Protein AF-A0A0Q9U0Z2-F1 (afdb_monomer_lite)

pLDDT: mean 86.0, std 10.77, range [55.34, 97.56]

Structure (mmCIF, N/CA/C/O backbone):
data_AF-A0A0Q9U0Z2-F1
#
_entry.id   AF-A0A0Q9U0Z2-F1
#
loop_
_atom_site.group_PDB
_atom_site.id
_atom_site.type_symbol
_atom_site.label_atom_id
_atom_site.label_alt_id
_atom_site.label_comp_id
_atom_site.label_asym_id
_atom_site.label_entity_id
_atom_site.label_seq_id
_atom_site.pdbx_PDB_ins_code
_atom_site.Cartn_x
_atom_site.Cartn_y
_atom_site.Cartn_z
_atom_site.occupancy
_atom_site.B_iso_or_equiv
_atom_site.auth_seq_id
_atom_site.auth_comp_id
_atom_site.auth_asym_id
_atom_site.auth_atom_id
_atom_site.pdbx_PDB_model_num
ATOM 1 N N . MET A 1 1 ? -16.860 24.313 -6.429 1.00 57.00 1 MET A N 1
ATOM 2 C CA . MET A 1 1 ? -16.016 23.154 -6.784 1.00 57.00 1 MET A CA 1
ATOM 3 C C . MET A 1 1 ? -16.884 21.911 -6.683 1.00 57.00 1 MET A C 1
ATOM 5 O O . MET A 1 1 ? -17.413 21.673 -5.605 1.00 57.00 1 MET A O 1
ATOM 9 N N . GLN A 1 2 ? -17.113 21.200 -7.789 1.00 66.06 2 GLN A N 1
ATOM 10 C CA . GLN A 1 2 ? -17.850 19.932 -7.803 1.00 66.06 2 GLN A CA 1
ATOM 11 C C . GLN A 1 2 ? -16.890 18.806 -8.182 1.00 66.06 2 GLN A C 1
ATOM 13 O O . GLN A 1 2 ? -16.104 18.968 -9.108 1.00 66.06 2 GLN A O 1
ATOM 18 N N . ILE A 1 3 ? -16.945 17.701 -7.442 1.00 82.75 3 ILE A N 1
ATOM 19 C CA . ILE A 1 3 ? -16.188 16.478 -7.714 1.00 82.75 3 ILE A CA 1
ATOM 20 C C . ILE A 1 3 ? -17.213 15.437 -8.162 1.00 82.75 3 ILE A C 1
ATOM 22 O O . ILE A 1 3 ? -18.223 15.250 -7.483 1.00 82.75 3 ILE A O 1
ATOM 26 N N . THR A 1 4 ? -16.974 14.800 -9.305 1.00 87.75 4 THR A N 1
ATOM 27 C CA . THR A 1 4 ? -17.830 13.737 -9.854 1.00 87.75 4 THR A CA 1
ATOM 28 C C . THR A 1 4 ? -16.997 12.487 -10.113 1.00 87.75 4 THR A C 1
ATOM 30 O O . THR A 1 4 ? -15.769 12.543 -10.086 1.00 87.75 4 THR A O 1
ATOM 33 N N . LEU A 1 5 ? -17.673 11.350 -10.262 1.00 84.88 5 LEU A N 1
ATOM 34 C CA . LEU A 1 5 ? -17.040 10.055 -10.483 1.00 84.88 5 LEU A CA 1
ATOM 35 C C . LEU A 1 5 ? -16.764 9.904 -11.982 1.00 84.88 5 LEU A C 1
ATOM 37 O O . LEU A 1 5 ? -17.688 10.063 -12.777 1.00 84.88 5 LEU A O 1
ATOM 41 N N . ASP A 1 6 ? -15.508 9.644 -12.335 1.00 82.81 6 ASP A N 1
ATOM 42 C CA . ASP A 1 6 ? -15.039 9.543 -13.720 1.00 82.81 6 ASP A CA 1
ATOM 43 C C . ASP A 1 6 ? -14.840 8.077 -14.143 1.00 82.81 6 ASP A C 1
ATOM 45 O O . ASP A 1 6 ? -14.720 7.186 -13.292 1.00 82.81 6 ASP A O 1
ATOM 49 N N . ASP A 1 7 ? -14.807 7.817 -15.448 1.00 90.06 7 ASP A N 1
ATOM 50 C CA . ASP A 1 7 ? -14.586 6.478 -15.998 1.00 90.06 7 ASP A CA 1
ATOM 51 C C . ASP A 1 7 ? -13.088 6.144 -16.046 1.00 90.06 7 ASP A C 1
ATOM 53 O O . ASP A 1 7 ? -12.331 6.638 -16.878 1.00 90.06 7 ASP A O 1
ATOM 57 N N . LEU A 1 8 ? -12.654 5.247 -15.161 1.00 88.19 8 LEU A N 1
ATOM 58 C CA . LEU A 1 8 ? -11.259 4.801 -15.091 1.00 88.19 8 LEU A CA 1
ATOM 59 C C . LEU A 1 8 ? -10.842 3.885 -16.253 1.00 88.19 8 LEU A C 1
ATOM 61 O O . LEU A 1 8 ? -9.675 3.501 -16.330 1.00 88.19 8 LEU A O 1
ATOM 65 N N . THR A 1 9 ? -11.773 3.510 -17.132 1.00 92.12 9 THR A N 1
ATOM 66 C CA . THR A 1 9 ? -11.484 2.726 -18.339 1.00 92.12 9 THR A CA 1
ATOM 67 C C . THR A 1 9 ? -11.218 3.593 -19.571 1.00 92.12 9 THR A C 1
ATOM 69 O O . THR A 1 9 ? -10.797 3.059 -20.599 1.00 92.12 9 THR A O 1
ATOM 72 N N . ASP A 1 10 ? -11.396 4.917 -19.474 1.00 94.19 10 ASP A N 1
ATOM 73 C CA . ASP A 1 10 ? -11.083 5.849 -20.557 1.00 94.19 10 ASP A CA 1
ATOM 74 C C . ASP A 1 10 ? -9.577 5.780 -20.920 1.00 94.19 10 ASP A C 1
ATOM 76 O O . ASP A 1 10 ? -8.715 5.920 -20.041 1.00 94.19 10 ASP A O 1
ATOM 80 N N . PRO A 1 11 ? -9.218 5.604 -22.209 1.00 95.56 11 PRO A N 1
A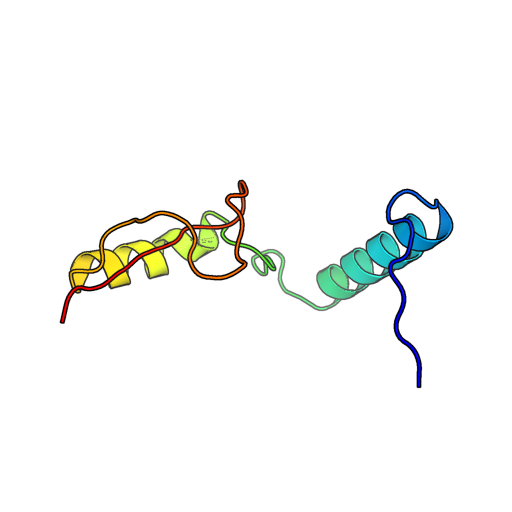TOM 81 C CA . PRO A 1 11 ? -7.825 5.560 -22.655 1.00 95.56 11 PRO A CA 1
ATOM 82 C C . PRO A 1 11 ? -6.97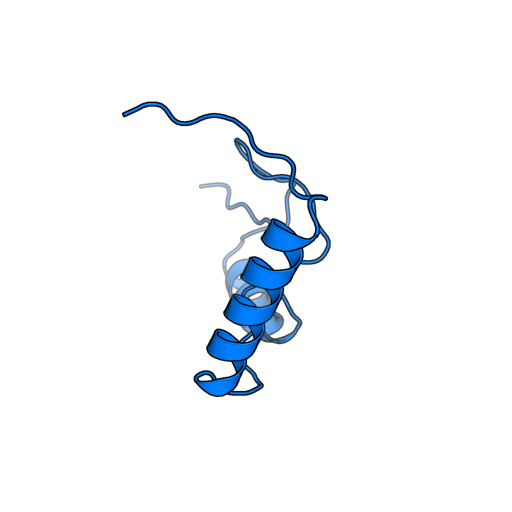6 6.773 -22.247 1.00 95.56 11 PRO A C 1
ATOM 84 O O . PRO A 1 11 ? -5.776 6.623 -22.008 1.00 95.56 11 PRO A O 1
ATOM 87 N N . ALA A 1 12 ? -7.560 7.969 -22.165 1.00 92.94 12 ALA A N 1
ATOM 88 C CA . ALA A 1 12 ? -6.857 9.178 -21.747 1.00 92.94 12 ALA A CA 1
ATOM 89 C C . ALA A 1 12 ? -6.518 9.149 -20.250 1.00 92.94 12 ALA A C 1
ATOM 91 O O . ALA A 1 12 ? -5.418 9.550 -19.861 1.00 92.94 12 ALA A O 1
ATOM 92 N N . VAL A 1 13 ? -7.428 8.630 -19.420 1.00 92.88 13 VAL A N 1
ATOM 93 C CA . VAL A 1 13 ? -7.196 8.434 -17.981 1.00 92.88 13 VAL A CA 1
ATOM 94 C C . VAL A 1 13 ? -6.112 7.380 -17.765 1.00 92.88 13 VAL A C 1
ATOM 96 O O . VAL A 1 13 ? -5.184 7.607 -16.989 1.00 92.88 13 VAL A O 1
ATOM 99 N N . ILE A 1 14 ? -6.163 6.272 -18.507 1.00 91.62 14 ILE A N 1
ATOM 100 C CA . ILE A 1 14 ? -5.133 5.225 -18.460 1.00 91.62 14 ILE A CA 1
ATOM 101 C C . ILE A 1 14 ? -3.762 5.801 -18.840 1.00 91.62 14 ILE A C 1
ATOM 103 O O . ILE A 1 14 ? -2.800 5.635 -18.092 1.00 91.62 14 ILE A O 1
ATOM 107 N N . ALA A 1 15 ? -3.675 6.544 -19.948 1.00 93.81 15 ALA A N 1
ATOM 108 C CA . ALA A 1 15 ? -2.422 7.145 -20.402 1.00 93.81 15 ALA A CA 1
ATOM 109 C C . ALA A 1 15 ? -1.836 8.137 -19.382 1.00 93.81 15 ALA A C 1
ATOM 111 O O . ALA A 1 15 ? -0.619 8.178 -19.180 1.00 93.81 15 ALA A O 1
ATOM 112 N N . LEU A 1 16 ? -2.692 8.918 -18.715 1.00 95.12 16 LEU A N 1
ATOM 113 C CA . LEU A 1 16 ? -2.280 9.815 -17.638 1.00 95.12 16 LEU A CA 1
ATOM 114 C C . LEU A 1 16 ? -1.677 9.035 -16.460 1.00 95.12 16 LEU A C 1
ATOM 116 O O . LEU A 1 16 ? -0.607 9.399 -15.965 1.00 95.12 16 LEU A O 1
ATOM 120 N N . LEU A 1 17 ? -2.351 7.971 -16.017 1.00 91.38 17 LEU A N 1
ATOM 121 C CA . LEU A 1 17 ? -1.901 7.140 -14.899 1.00 91.38 17 LEU A CA 1
ATOM 122 C C . LEU A 1 17 ? -0.591 6.412 -15.224 1.00 91.38 17 LEU A C 1
ATOM 124 O O . LEU A 1 17 ? 0.330 6.436 -14.407 1.00 91.38 17 LEU A O 1
ATOM 128 N N . ASP A 1 18 ? -0.462 5.842 -16.421 1.00 91.25 18 ASP A N 1
ATOM 129 C CA . ASP A 1 18 ? 0.770 5.183 -16.869 1.00 91.25 18 ASP A CA 1
ATOM 130 C C . ASP A 1 18 ? 1.945 6.164 -16.934 1.00 91.25 18 ASP A C 1
ATOM 132 O O . ASP A 1 18 ? 3.039 5.862 -16.447 1.00 91.25 18 ASP A O 1
ATOM 136 N N . GLY A 1 19 ? 1.718 7.368 -17.470 1.00 94.25 19 GLY A N 1
ATOM 137 C CA . GLY A 1 19 ? 2.723 8.431 -17.495 1.00 94.25 19 GLY A CA 1
ATOM 138 C C . GLY A 1 19 ? 3.165 8.837 -16.089 1.00 94.25 19 GLY A C 1
ATOM 139 O O . GLY A 1 19 ? 4.362 8.979 -15.823 1.00 94.25 19 GLY A O 1
ATOM 140 N N . HIS A 1 20 ? 2.215 8.952 -15.161 1.00 90.75 20 HIS A N 1
ATOM 141 C CA . HIS A 1 20 ? 2.509 9.253 -13.765 1.00 90.75 20 HIS A CA 1
ATOM 142 C C . HIS A 1 20 ? 3.334 8.143 -13.097 1.00 90.75 20 HIS A C 1
ATOM 144 O O . HIS A 1 20 ? 4.355 8.428 -12.470 1.00 90.75 20 HIS A O 1
ATOM 150 N N . VAL A 1 21 ? 2.953 6.874 -13.273 1.00 87.19 21 VAL A N 1
ATOM 151 C CA . VAL A 1 21 ? 3.696 5.723 -12.731 1.00 87.19 21 VAL A CA 1
ATOM 152 C C . VAL A 1 21 ? 5.108 5.651 -13.312 1.00 87.19 21 VAL A C 1
ATOM 154 O O . VAL A 1 21 ? 6.065 5.418 -12.569 1.00 87.19 21 VAL A O 1
ATOM 157 N N . ALA A 1 22 ? 5.262 5.876 -14.617 1.00 88.69 22 ALA A N 1
ATOM 158 C CA . ALA A 1 22 ? 6.565 5.905 -15.273 1.00 88.69 22 ALA A CA 1
ATOM 159 C C . ALA A 1 22 ? 7.465 7.011 -14.698 1.00 88.69 22 ALA A C 1
ATOM 161 O O . ALA A 1 22 ? 8.627 6.749 -14.381 1.00 88.69 22 ALA A O 1
ATOM 162 N N . GLN A 1 23 ? 6.918 8.213 -14.486 1.00 90.44 23 GLN A N 1
ATOM 163 C CA . GLN A 1 23 ? 7.636 9.317 -13.850 1.00 90.44 23 GLN A CA 1
ATOM 164 C C . GLN A 1 23 ? 8.043 8.979 -12.412 1.00 90.44 23 GLN A C 1
ATOM 166 O O . GLN A 1 23 ? 9.180 9.233 -12.020 1.00 90.44 23 GLN A O 1
ATOM 171 N N . LEU A 1 24 ? 7.144 8.397 -11.613 1.00 87.06 24 LEU A N 1
ATOM 172 C CA . LEU A 1 24 ? 7.473 8.008 -10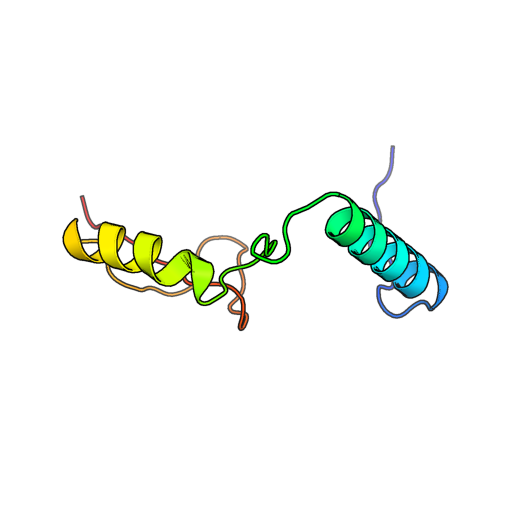.241 1.00 87.06 24 LEU A CA 1
ATOM 173 C C . LEU A 1 24 ? 8.628 7.006 -10.223 1.00 87.06 24 LEU A C 1
ATOM 175 O O . LEU A 1 24 ? 9.588 7.198 -9.481 1.00 87.06 24 LEU A O 1
ATOM 179 N N . ARG A 1 25 ? 8.589 5.986 -11.085 1.00 83.50 25 ARG A N 1
ATOM 180 C CA . ARG A 1 25 ? 9.672 5.000 -11.217 1.00 83.50 25 ARG A CA 1
ATOM 181 C C . ARG A 1 25 ? 10.988 5.613 -11.686 1.00 83.50 25 ARG A C 1
ATOM 183 O O . ARG A 1 25 ? 12.037 5.132 -11.284 1.00 83.50 25 ARG A O 1
ATOM 190 N N . SER A 1 26 ? 10.965 6.667 -12.504 1.00 89.19 26 SER A N 1
ATOM 191 C CA . SER A 1 26 ? 12.206 7.304 -12.961 1.00 89.19 26 SER A CA 1
ATOM 192 C C . SER A 1 26 ? 12.928 8.078 -11.856 1.00 89.19 26 SER A C 1
ATOM 194 O O . SER A 1 26 ? 14.121 8.336 -11.982 1.00 89.19 26 SER A O 1
ATOM 196 N N . ILE A 1 27 ? 12.212 8.485 -10.801 1.00 88.88 27 ILE A N 1
ATOM 197 C CA . ILE A 1 27 ? 12.759 9.279 -9.688 1.00 88.88 27 ILE A CA 1
ATOM 198 C C . ILE A 1 27 ? 12.853 8.507 -8.370 1.00 88.88 27 ILE A C 1
ATOM 200 O O . ILE A 1 27 ? 13.284 9.075 -7.368 1.00 88.88 27 ILE A O 1
ATOM 204 N N . SER A 1 28 ? 12.427 7.245 -8.344 1.00 80.06 28 SER A N 1
ATOM 205 C CA . SER A 1 28 ? 12.471 6.414 -7.144 1.00 80.06 28 SER A CA 1
ATOM 206 C C . SER A 1 28 ? 13.346 5.178 -7.358 1.00 80.06 28 SER A C 1
ATOM 208 O O . SER A 1 28 ? 13.440 4.677 -8.480 1.00 80.06 28 SER A O 1
ATOM 210 N N . PRO A 1 29 ? 14.031 4.700 -6.304 1.00 78.62 29 PRO A N 1
ATOM 211 C CA . PRO A 1 29 ? 14.812 3.475 -6.387 1.00 78.62 29 PRO A CA 1
ATOM 212 C C . PRO A 1 29 ? 13.947 2.280 -6.826 1.00 78.62 29 PRO A C 1
ATOM 214 O O . PRO A 1 29 ? 12.756 2.258 -6.504 1.00 78.62 29 PRO A O 1
ATOM 217 N N . PRO A 1 30 ? 14.506 1.268 -7.511 1.00 70.56 30 PRO A N 1
ATOM 218 C CA . PRO A 1 30 ? 13.762 0.082 -7.950 1.00 70.56 30 PRO A CA 1
ATOM 219 C C . PRO A 1 30 ? 13.047 -0.672 -6.817 1.00 70.56 30 PRO A C 1
ATOM 221 O O . PRO A 1 30 ? 12.020 -1.306 -7.050 1.00 70.56 30 PRO A O 1
ATOM 224 N N . GLU A 1 31 ? 13.575 -0.596 -5.596 1.00 66.31 31 GLU A N 1
ATOM 225 C CA . GLU A 1 31 ? 12.990 -1.161 -4.377 1.00 66.31 31 GLU A CA 1
ATOM 226 C C . GLU A 1 31 ? 11.775 -0.377 -3.847 1.00 66.31 31 GLU A C 1
ATOM 228 O O . GLU A 1 31 ? 11.066 -0.853 -2.962 1.00 66.31 31 GLU A O 1
ATOM 233 N N . SER A 1 32 ? 11.506 0.812 -4.390 1.00 68.19 32 SER A N 1
ATOM 234 C CA . SER A 1 32 ? 10.371 1.648 -4.013 1.00 68.19 32 SER A CA 1
ATOM 235 C C . SER A 1 32 ? 9.094 1.182 -4.718 1.00 68.19 32 SER A C 1
ATOM 237 O O . SER A 1 32 ? 8.840 1.495 -5.883 1.00 68.19 32 SER A O 1
ATOM 239 N N . SER A 1 33 ? 8.251 0.440 -4.001 1.00 59.25 33 SER A N 1
ATOM 240 C CA . SER A 1 33 ? 6.908 0.057 -4.448 1.00 59.25 33 SER A CA 1
ATOM 241 C C . SER A 1 33 ? 5.830 0.780 -3.635 1.00 59.25 33 SER A C 1
ATOM 243 O O . SER A 1 33 ? 5.792 0.666 -2.413 1.00 59.25 33 SER A O 1
ATOM 245 N N . HIS A 1 34 ? 4.906 1.468 -4.312 1.00 63.53 34 HIS A N 1
ATOM 246 C CA . HIS A 1 34 ? 3.754 2.160 -3.710 1.00 63.53 34 HIS A CA 1
ATOM 247 C C . HIS A 1 34 ? 2.602 1.189 -3.334 1.00 63.53 34 HIS A C 1
ATOM 249 O O . HIS A 1 34 ? 1.445 1.447 -3.651 1.00 63.53 34 HIS A O 1
ATOM 255 N N . GLY A 1 35 ? 2.914 0.047 -2.705 1.00 58.66 35 GLY A N 1
ATOM 256 C CA . GLY A 1 35 ? 1.973 -1.024 -2.318 1.00 58.66 35 GLY A CA 1
ATOM 257 C C . GLY A 1 35 ? 2.685 -2.173 -1.585 1.00 58.66 35 GLY A C 1
ATOM 258 O O . GLY A 1 35 ? 3.909 -2.242 -1.645 1.00 58.66 35 GLY A O 1
ATOM 259 N N . SER A 1 36 ? 1.968 -3.075 -0.897 1.00 55.34 36 SER A N 1
ATOM 260 C CA . SER A 1 36 ? 2.515 -4.044 0.082 1.00 55.34 36 SER A CA 1
ATOM 261 C C . SER A 1 36 ? 3.306 -5.241 -0.499 1.00 55.34 36 SER A C 1
ATOM 263 O O . SER A 1 36 ? 3.045 -6.398 -0.167 1.00 55.34 36 SER A O 1
ATOM 265 N N . ALA A 1 37 ? 4.296 -4.987 -1.353 1.00 63.28 37 ALA A N 1
ATOM 266 C CA . ALA A 1 37 ? 5.218 -5.996 -1.881 1.00 63.28 37 ALA A CA 1
ATOM 267 C C . ALA A 1 37 ? 6.040 -6.716 -0.782 1.00 63.28 37 ALA A C 1
ATOM 269 O O . ALA A 1 37 ? 6.032 -6.321 0.389 1.00 63.28 37 ALA A O 1
ATOM 270 N N . ASP A 1 38 ? 6.803 -7.750 -1.163 1.00 70.75 38 ASP A N 1
ATOM 271 C CA . ASP A 1 38 ? 7.731 -8.491 -0.280 1.00 70.75 38 ASP A CA 1
ATOM 272 C C . ASP A 1 38 ? 8.719 -7.586 0.462 1.00 70.75 38 ASP A C 1
ATOM 274 O O . ASP A 1 38 ? 9.142 -7.896 1.573 1.00 70.75 38 ASP A O 1
ATOM 278 N N . PHE A 1 39 ? 9.006 -6.413 -0.105 1.00 73.44 39 PHE A N 1
ATOM 279 C CA . PHE A 1 39 ? 9.749 -5.341 0.548 1.00 73.44 39 PHE A CA 1
ATOM 280 C C . PHE A 1 39 ? 9.207 -4.985 1.947 1.00 73.44 39 PHE A C 1
ATOM 282 O O . PHE A 1 39 ? 9.977 -4.659 2.847 1.00 73.44 39 PHE A O 1
ATOM 289 N N . PHE A 1 40 ? 7.894 -5.101 2.168 1.00 81.44 40 PHE A N 1
ATOM 290 C CA . PHE A 1 40 ? 7.240 -4.812 3.448 1.00 81.44 40 PHE A CA 1
ATOM 291 C C . PHE A 1 40 ? 7.175 -6.016 4.400 1.00 81.44 40 PHE A C 1
ATOM 293 O O . PHE A 1 40 ? 6.651 -5.885 5.509 1.00 81.44 40 PHE A O 1
ATOM 300 N N . ALA A 1 41 ? 7.717 -7.179 4.022 1.00 86.12 41 ALA A N 1
ATOM 301 C CA . ALA A 1 41 ? 7.766 -8.351 4.896 1.00 86.12 41 ALA A CA 1
ATOM 302 C C . ALA A 1 41 ? 8.457 -8.078 6.250 1.00 86.12 41 ALA A C 1
ATOM 304 O O . ALA A 1 41 ? 7.903 -8.500 7.267 1.00 86.12 41 ALA A O 1
ATOM 305 N N . PRO A 1 42 ? 9.576 -7.320 6.331 1.00 91.31 42 PRO A N 1
ATOM 306 C CA . PRO A 1 42 ? 10.179 -6.969 7.617 1.00 91.31 42 PRO A CA 1
ATOM 307 C C . PRO A 1 42 ? 9.250 -6.144 8.518 1.00 91.31 42 PRO A C 1
ATOM 309 O O . PRO A 1 42 ? 9.215 -6.366 9.725 1.00 91.31 42 PRO A O 1
ATOM 312 N N . ALA A 1 43 ? 8.458 -5.231 7.946 1.00 89.44 43 ALA A N 1
ATOM 313 C CA 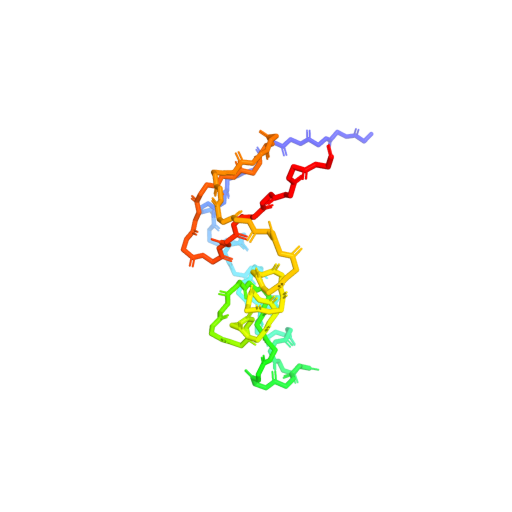. ALA A 1 43 ? 7.504 -4.426 8.708 1.00 89.44 43 ALA A CA 1
ATOM 314 C C . ALA A 1 43 ? 6.355 -5.286 9.262 1.00 89.44 43 ALA A C 1
ATOM 316 O O . ALA A 1 43 ? 6.027 -5.186 10.443 1.00 89.44 43 ALA A O 1
ATOM 317 N N . ARG A 1 44 ? 5.794 -6.191 8.445 1.00 92.75 44 ARG A N 1
ATOM 318 C CA . ARG A 1 44 ? 4.764 -7.145 8.898 1.00 92.75 44 ARG A CA 1
ATOM 319 C C . ARG A 1 44 ? 5.284 -8.062 10.006 1.00 92.75 44 ARG A C 1
ATOM 321 O O . ARG A 1 44 ? 4.593 -8.271 10.999 1.00 92.75 44 ARG A O 1
ATOM 328 N N . ALA A 1 45 ? 6.515 -8.558 9.869 1.00 94.56 45 ALA A N 1
ATOM 329 C CA . ALA A 1 45 ? 7.157 -9.387 10.886 1.00 94.56 45 ALA A CA 1
ATOM 330 C C . ALA A 1 45 ? 7.371 -8.627 12.205 1.00 94.56 45 ALA A C 1
ATOM 332 O O . ALA A 1 45 ? 7.117 -9.177 13.274 1.00 94.56 45 ALA A O 1
ATOM 333 N N . LEU A 1 46 ? 7.787 -7.358 12.136 1.00 96.25 46 LEU A N 1
ATOM 334 C CA . LEU A 1 46 ? 7.919 -6.498 13.311 1.00 96.25 46 LEU A CA 1
ATOM 335 C C . LEU A 1 46 ? 6.576 -6.332 14.033 1.00 96.25 46 LEU A C 1
ATOM 337 O O . LEU A 1 46 ? 6.505 -6.532 15.242 1.00 96.25 46 LEU A O 1
ATOM 341 N N . TYR A 1 47 ? 5.502 -6.005 13.311 1.00 95.94 47 TYR A N 1
ATOM 342 C CA . TYR A 1 47 ? 4.180 -5.857 13.924 1.00 95.94 47 TYR A CA 1
ATOM 343 C C . TYR A 1 47 ? 3.683 -7.167 14.537 1.00 95.94 47 TYR A C 1
ATOM 345 O O . TYR A 1 47 ? 3.222 -7.163 15.678 1.00 95.94 47 TYR A O 1
ATOM 353 N N . ALA A 1 48 ? 3.862 -8.294 13.842 1.00 96.00 48 ALA A N 1
ATOM 354 C CA . ALA A 1 48 ? 3.541 -9.611 14.384 1.00 96.00 48 ALA A CA 1
ATOM 355 C C . ALA A 1 48 ? 4.302 -9.902 15.691 1.00 96.00 48 ALA A C 1
ATOM 357 O O . ALA A 1 48 ? 3.712 -10.371 16.663 1.00 96.00 48 ALA A O 1
ATOM 358 N N . ALA A 1 49 ? 5.592 -9.554 15.758 1.00 97.50 49 ALA A N 1
ATOM 359 C CA . ALA A 1 49 ? 6.401 -9.713 16.968 1.00 97.50 49 ALA A CA 1
ATOM 360 C C . ALA A 1 49 ? 5.904 -8.857 18.149 1.00 97.50 49 ALA A C 1
ATOM 362 O O . ALA A 1 49 ? 6.134 -9.208 19.305 1.00 97.50 49 ALA A O 1
ATOM 363 N N . HIS A 1 50 ? 5.197 -7.762 17.868 1.00 97.19 50 HIS A N 1
ATOM 364 C CA . HIS A 1 50 ? 4.585 -6.881 18.862 1.00 97.19 50 HIS A CA 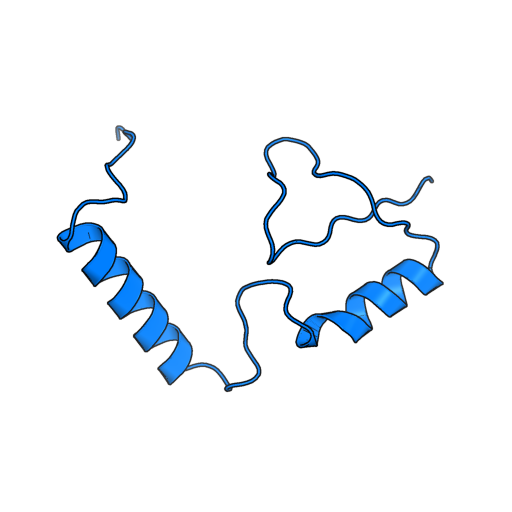1
ATOM 365 C C . HIS A 1 50 ? 3.094 -7.169 19.107 1.00 97.19 50 HIS A C 1
ATOM 367 O O . HIS A 1 50 ? 2.398 -6.335 19.682 1.00 97.19 50 HIS A O 1
ATOM 373 N N . GLY A 1 51 ? 2.606 -8.349 18.712 1.00 96.94 51 GLY A N 1
ATOM 374 C CA . GLY A 1 51 ? 1.262 -8.825 19.052 1.00 96.94 51 GLY A CA 1
ATOM 375 C C . GLY A 1 51 ? 0.161 -8.403 18.082 1.00 96.94 51 GLY A C 1
ATOM 376 O O . GLY A 1 51 ? -1.007 -8.674 18.347 1.00 96.94 51 GLY A O 1
ATOM 377 N N . PHE A 1 52 ? 0.502 -7.776 16.954 1.00 97.56 52 PHE A N 1
ATOM 378 C CA . PHE A 1 52 ? -0.475 -7.537 15.897 1.00 97.56 52 PHE A CA 1
ATOM 379 C C . PHE A 1 52 ? -0.782 -8.846 15.158 1.00 97.56 52 PHE A C 1
ATOM 381 O O . PHE A 1 52 ? 0.127 -9.602 14.814 1.00 97.56 52 PHE A O 1
ATOM 388 N N . ALA A 1 53 ? -2.051 -9.088 14.847 1.00 96.00 53 ALA A N 1
ATOM 389 C CA . ALA A 1 53 ? -2.499 -10.228 14.051 1.00 96.00 53 ALA A CA 1
ATOM 390 C C . ALA A 1 53 ? -3.086 -9.755 12.717 1.00 96.00 53 ALA A C 1
ATOM 392 O O . ALA A 1 53 ? -3.705 -8.692 12.661 1.00 96.00 53 ALA A O 1
ATOM 393 N N . GLU A 1 54 ? -2.907 -10.535 11.646 1.00 94.12 54 GLU A N 1
ATOM 394 C CA . GLU A 1 54 ? -3.569 -10.253 10.367 1.00 94.12 54 GLU A CA 1
ATOM 395 C C . GLU A 1 54 ? -5.095 -10.255 10.527 1.00 94.12 54 GLU A C 1
ATOM 397 O O . GLU A 1 54 ? -5.668 -11.082 11.241 1.00 94.12 54 GLU A O 1
ATOM 402 N N . CYS A 1 55 ? -5.758 -9.313 9.862 1.00 93.50 55 CYS A N 1
ATOM 403 C CA . CYS A 1 55 ? -7.203 -9.144 9.918 1.00 93.50 55 CYS A CA 1
ATOM 404 C C . CYS A 1 55 ? -7.787 -8.777 8.546 1.00 93.50 55 CYS A C 1
ATOM 406 O O . CYS A 1 55 ? -7.080 -8.640 7.548 1.00 93.50 55 CYS A O 1
ATOM 408 N N . GLY A 1 56 ? -9.115 -8.652 8.487 1.00 92.19 56 GLY A N 1
ATOM 409 C CA . GLY A 1 56 ? -9.793 -8.120 7.309 1.00 92.19 56 GLY A CA 1
ATOM 410 C C . GLY A 1 56 ? -9.599 -6.604 7.153 1.00 92.19 56 GLY A C 1
ATOM 411 O O . GLY A 1 56 ? -9.178 -5.924 8.092 1.00 92.19 56 GLY A O 1
ATOM 412 N N . PRO A 1 57 ? -9.948 -6.042 5.984 1.00 93.25 57 PRO A N 1
ATOM 413 C CA . PRO A 1 57 ? -9.942 -4.600 5.788 1.00 93.25 57 PRO A CA 1
ATOM 414 C C . PRO A 1 57 ? -10.901 -3.894 6.754 1.00 93.25 57 PRO A C 1
ATOM 416 O O . PRO A 1 57 ? -11.948 -4.424 7.128 1.00 93.25 57 PRO A O 1
ATOM 419 N N . PHE A 1 58 ? -10.567 -2.658 7.111 1.00 88.62 58 PHE A N 1
ATOM 420 C CA . PHE A 1 58 ? -11.351 -1.820 8.017 1.00 88.62 58 PHE A CA 1
ATOM 421 C C . PHE A 1 58 ? -11.855 -0.549 7.329 1.00 88.62 58 PHE A C 1
ATOM 423 O O . PHE A 1 58 ? -11.254 -0.020 6.391 1.00 88.62 58 PHE A O 1
ATOM 430 N N . GLY A 1 59 ? -12.984 -0.028 7.813 1.00 89.88 59 GLY A N 1
ATOM 431 C CA . GLY A 1 59 ? -13.601 1.177 7.267 1.00 89.88 59 GLY A CA 1
ATOM 432 C C . GLY A 1 59 ? -13.963 1.019 5.789 1.00 89.88 59 GLY A C 1
ATOM 433 O O . GLY A 1 59 ? -14.828 0.223 5.439 1.00 89.88 59 GLY A O 1
ATOM 434 N N . ARG A 1 60 ? -13.326 1.820 4.927 1.00 92.25 60 ARG A N 1
ATOM 435 C CA . ARG A 1 60 ? -13.574 1.826 3.474 1.00 92.25 60 ARG A CA 1
ATOM 436 C C . ARG A 1 60 ? -12.518 1.074 2.665 1.00 92.25 60 ARG A C 1
ATOM 438 O O . ARG A 1 60 ? -12.627 1.036 1.440 1.00 92.25 60 ARG A O 1
ATOM 445 N N . TYR A 1 61 ? -11.497 0.521 3.317 1.00 88.75 61 TYR A N 1
ATOM 446 C CA . TYR A 1 61 ? -10.485 -0.261 2.621 1.00 88.75 61 TYR A CA 1
ATOM 447 C C . TYR A 1 61 ? -11.102 -1.549 2.066 1.00 88.75 61 TYR A C 1
ATOM 449 O O . TYR A 1 61 ? -12.057 -2.092 2.624 1.00 88.75 61 TYR A O 1
ATOM 457 N N . ARG A 1 62 ? -10.583 -2.016 0.930 1.00 88.44 62 ARG A N 1
ATOM 458 C CA . ARG A 1 62 ? -10.989 -3.273 0.292 1.00 88.44 62 ARG A CA 1
ATOM 459 C C . ARG A 1 62 ? -9.801 -4.217 0.292 1.00 88.44 62 ARG A C 1
ATOM 461 O O . ARG A 1 62 ? -8.663 -3.769 0.304 1.00 88.44 62 ARG A O 1
ATOM 468 N N . LEU A 1 63 ? -10.084 -5.513 0.279 1.00 86.19 63 LEU A N 1
ATOM 469 C CA . LEU A 1 63 ? -9.043 -6.509 0.090 1.00 86.19 63 LEU A CA 1
ATOM 470 C C . LEU A 1 63 ? -8.526 -6.432 -1.350 1.00 86.19 63 LEU A C 1
ATOM 472 O O . LEU A 1 63 ? -9.319 -6.478 -2.293 1.00 86.19 63 LEU A O 1
ATOM 476 N N . ASP A 1 64 ? -7.212 -6.342 -1.498 1.00 83.69 64 ASP A N 1
ATOM 477 C CA . ASP A 1 64 ? -6.515 -6.384 -2.775 1.00 83.69 64 ASP A CA 1
ATOM 478 C C . ASP A 1 64 ? -5.150 -7.082 -2.603 1.00 83.69 64 ASP A C 1
ATOM 480 O O . ASP A 1 64 ? -4.662 -7.194 -1.475 1.00 83.69 64 ASP A O 1
ATOM 484 N N . PRO A 1 65 ? -4.526 -7.577 -3.689 1.00 80.38 65 PRO A N 1
ATOM 485 C CA . PRO A 1 65 ? -3.261 -8.316 -3.613 1.00 80.38 65 PRO A CA 1
ATOM 486 C C . PRO A 1 65 ? -2.059 -7.509 -3.092 1.00 80.38 65 PRO A C 1
ATOM 488 O O . PRO A 1 65 ? -1.007 -8.088 -2.827 1.00 80.38 65 PRO A O 1
ATOM 491 N N . HIS A 1 66 ? -2.187 -6.187 -2.981 1.00 81.81 66 HIS A N 1
ATOM 492 C CA . HIS A 1 66 ? -1.149 -5.250 -2.559 1.00 81.81 66 HIS A CA 1
ATOM 493 C C . HIS A 1 66 ? -1.453 -4.600 -1.207 1.00 81.81 66 HIS A C 1
ATOM 495 O O . HIS A 1 66 ? -0.836 -3.581 -0.875 1.00 81.81 66 HIS A O 1
ATOM 501 N N . SER A 1 67 ? -2.354 -5.199 -0.424 1.00 85.25 67 SER A N 1
ATOM 502 C CA . SER A 1 67 ? -2.644 -4.784 0.944 1.00 85.25 67 SER A CA 1
ATOM 503 C C . SER A 1 67 ? -2.562 -5.960 1.919 1.00 85.25 67 SER A C 1
ATOM 505 O O . SER A 1 67 ? -3.099 -7.038 1.676 1.00 85.25 67 SER A O 1
ATOM 507 N N . THR A 1 68 ? -1.958 -5.725 3.086 1.00 89.62 68 THR A N 1
ATOM 508 C CA . THR A 1 68 ? -2.080 -6.592 4.268 1.00 89.62 68 THR A CA 1
ATOM 509 C C . THR A 1 68 ? -2.610 -5.755 5.423 1.00 89.62 68 THR A C 1
ATOM 511 O O . THR A 1 68 ? -2.051 -4.702 5.727 1.00 89.62 68 THR A O 1
ATOM 514 N N . PHE A 1 69 ? -3.679 -6.214 6.071 1.00 92.69 69 PHE A N 1
ATOM 515 C CA . PHE A 1 69 ? -4.291 -5.533 7.211 1.00 92.69 69 PHE A CA 1
ATOM 516 C C . PHE A 1 69 ? -3.935 -6.278 8.496 1.00 92.69 69 PHE A C 1
ATOM 518 O O . PHE A 1 69 ? -3.941 -7.507 8.517 1.00 92.69 69 PHE A O 1
ATOM 525 N N . MET A 1 70 ? -3.609 -5.545 9.561 1.00 94.94 70 MET A N 1
ATOM 526 C CA . MET A 1 70 ? -3.301 -6.115 10.874 1.00 94.94 70 MET A CA 1
ATOM 527 C C . MET A 1 70 ? -3.977 -5.298 11.980 1.00 94.94 70 MET A C 1
ATOM 529 O O . MET A 1 70 ? -4.161 -4.089 11.833 1.00 94.94 70 MET A O 1
ATOM 533 N N . THR A 1 71 ? -4.332 -5.945 13.088 1.00 95.94 71 THR A N 1
ATOM 534 C CA . THR A 1 71 ? -4.958 -5.326 14.267 1.00 95.94 71 THR A CA 1
ATOM 535 C C . THR A 1 71 ? -4.224 -5.722 15.544 1.00 95.94 71 THR A C 1
ATOM 537 O O . THR A 1 71 ? -3.644 -6.804 15.609 1.00 95.94 71 THR A O 1
ATOM 540 N N . LEU A 1 72 ? -4.269 -4.861 16.558 1.00 96.00 72 LEU A N 1
ATOM 541 C CA . LEU A 1 72 ? -3.802 -5.134 17.917 1.00 96.00 72 LEU A CA 1
ATOM 542 C C . LEU A 1 72 ? -4.980 -4.904 18.864 1.00 96.00 72 LEU A C 1
ATOM 544 O O . LEU A 1 72 ? -5.555 -3.815 18.866 1.00 96.00 72 LEU A O 1
ATOM 548 N N . GLU A 1 73 ? -5.346 -5.918 19.643 1.00 87.06 73 GLU A N 1
ATOM 549 C CA . GLU A 1 73 ? -6.271 -5.724 20.760 1.00 87.06 73 GLU A CA 1
ATOM 550 C C . GLU A 1 73 ? -5.490 -5.143 21.943 1.00 87.06 73 GLU A C 1
ATOM 552 O O . GLU A 1 73 ? -4.482 -5.714 22.362 1.00 87.06 73 GLU A O 1
ATOM 557 N N . LEU A 1 74 ? -5.923 -3.968 22.407 1.00 82.06 74 LEU A N 1
ATOM 558 C CA . LEU A 1 74 ? -5.303 -3.193 23.486 1.00 82.06 74 LEU A CA 1
ATOM 559 C C . LEU A 1 74 ? -5.998 -3.437 24.826 1.00 82.06 74 LEU A C 1
ATOM 561 O O . LEU A 1 74 ? -7.249 -3.489 24.831 1.00 82.06 74 LEU A O 1
#

Secondary structure (DSSP, 8-state):
-------TT-HHHHHHHHHHHHHHHHHS-TT--SS--GGGHHHHHHHHHTT-EEE---TT----TT--EEE---

Sequence (74 aa):
MQITLDDLTDPAVIALLDGHVAQLRSISPPESSHGSADFFAP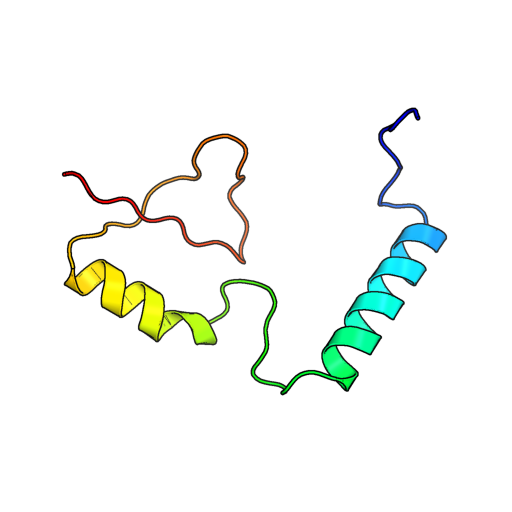ARALYAAHGFAECGPFGRYRLDPHSTFMTLEL

Foldseek 3Di:
DDDDDDDCPDPVNVVVVVVVVVVVPVPDDPLDDPFQPVSCVVVVVVVVVVAWDWDADDDPDHDDPRDTDTDHDD

Radius of gyration: 16.9 Å; chains: 1; bounding box: 33×33×46 Å